Protein AF-A0A1H4EMA2-F1 (afdb_monomer)

Foldseek 3Di:
DDPPPDPDDDDADDLVVVCVVCVVVVFAFDDWDQDPVGDIRTDTDPPPPCVVVVVVVVVVVVVVVVVD

Mean predicted aligned error: 14.28 Å

pLDDT: mean 76.42, std 14.05, range [43.69, 91.31]

Sequence (68 aa):
MSTRSARTAFRQADVKRALMPALALGLTVSRYVISPEGEIIVCTEETSDGGSDAALAKWVRANARRKA

Secondary structure (DSSP, 8-state):
------------S-HHHHHHHHHHTT-EEEEEEE-TTS-EEEEEE----THHHHHHHHHHHHHHTT--

Radius of gyration: 23.91 Å; Cα contacts (8 Å, |Δi|>4): 45; chains: 1; bounding box: 51×16×75 Å

Solvent-accessible surface area (backbone atoms only — not comparable to full-atom values): 4518 Å² total; per-residue (Å²): 137,83,84,79,78,76,83,75,81,83,84,70,82,56,65,68,67,68,45,45,62,47,53,74,68,71,44,49,73,76,50,72,48,74,46,98,87,71,46,79,46,75,43,64,47,80,76,74,70,56,58,62,62,49,51,50,56,49,49,52,58,58,52,57,67,73,76,110

Organism: NCBI:txid89524

Nearest PDB structures (foldseek):
  1v25-assembly1_B  TM=3.613E-01  e=2.128E+00  Thermus thermophilus
  1hbx-assembly1_A  TM=2.485E-01  e=1.154E+00  Homo sapiens
  1ult-assembly1_B  TM=3.529E-01  e=3.200E+00  Thermus thermophilus
  8jm9-assembly1_A  TM=3.243E-01  e=5.150E+00  Drosophila melanogaster
  6wc2-assembly2_C  TM=2.684E-01  e=7.234E+00  Homo sapiens

Structure (mmCIF, N/CA/C/O backbone):
data_AF-A0A1H4EMA2-F1
#
_entry.id   AF-A0A1H4EMA2-F1
#
loop_
_atom_site.group_PDB
_atom_site.id
_atom_site.type_symbol
_atom_site.label_atom_id
_atom_site.label_alt_id
_atom_site.label_comp_id
_atom_site.label_asym_id
_atom_site.label_entity_id
_atom_site.label_seq_id
_atom_site.pdbx_PDB_ins_code
_atom_site.Cartn_x
_atom_site.Cartn_y
_atom_site.Cartn_z
_atom_site.occupancy
_atom_site.B_iso_or_equiv
_atom_site.auth_seq_id
_atom_site.auth_comp_id
_atom_site.auth_asym_id
_atom_site.auth_atom_id
_atom_site.pdbx_PDB_model_num
ATOM 1 N N . MET A 1 1 ? -12.213 -1.856 43.386 1.00 43.69 1 MET A N 1
ATOM 2 C CA . MET A 1 1 ? -12.796 -1.641 42.041 1.00 43.69 1 MET A CA 1
ATOM 3 C C . MET A 1 1 ? -11.759 -2.034 41.004 1.00 43.69 1 MET A C 1
ATOM 5 O O . MET A 1 1 ? -10.720 -1.397 40.940 1.00 43.69 1 MET A O 1
ATOM 9 N N . SER A 1 2 ? -11.980 -3.134 40.283 1.00 48.16 2 SER A N 1
ATOM 10 C CA . SER A 1 2 ? -11.041 -3.650 39.279 1.00 48.16 2 SER A CA 1
ATOM 11 C C . SER A 1 2 ? -11.518 -3.198 37.897 1.00 48.16 2 SER A C 1
ATOM 13 O O . SER A 1 2 ? -12.570 -3.636 37.434 1.00 48.16 2 SER A O 1
ATOM 15 N N . THR A 1 3 ? -10.803 -2.268 37.266 1.00 55.69 3 THR A N 1
ATOM 16 C CA . THR A 1 3 ? -11.100 -1.808 35.906 1.00 55.69 3 THR A CA 1
ATOM 17 C C . THR A 1 3 ? -10.604 -2.859 34.915 1.00 55.69 3 THR A C 1
ATOM 19 O O . THR A 1 3 ? -9.455 -2.849 34.476 1.00 55.69 3 THR A O 1
ATOM 22 N N . ARG A 1 4 ? -11.476 -3.809 34.551 1.00 56.22 4 ARG A N 1
ATOM 23 C CA . ARG A 1 4 ? -11.258 -4.647 33.363 1.00 56.22 4 ARG A CA 1
ATOM 24 C C . ARG A 1 4 ? -11.216 -3.715 32.152 1.00 56.22 4 ARG A C 1
ATOM 26 O O . ARG A 1 4 ? -12.256 -3.309 31.648 1.00 56.22 4 ARG A O 1
ATOM 33 N N . SER A 1 5 ? -10.012 -3.354 31.714 1.00 57.84 5 SER A N 1
ATOM 34 C CA . SER A 1 5 ? -9.800 -2.697 30.429 1.00 57.84 5 SER A CA 1
ATOM 35 C C . SER A 1 5 ? -10.271 -3.661 29.341 1.00 57.84 5 SER A C 1
ATOM 37 O O . SER A 1 5 ? -9.615 -4.664 29.049 1.00 57.84 5 SER A O 1
ATOM 39 N N . ALA A 1 6 ? -11.474 -3.426 28.817 1.00 59.59 6 ALA A N 1
ATOM 40 C CA . ALA A 1 6 ? -11.978 -4.148 27.666 1.00 59.59 6 ALA A CA 1
ATOM 41 C C . ALA A 1 6 ? -11.081 -3.777 26.479 1.00 59.59 6 ALA A C 1
ATOM 43 O O . ALA A 1 6 ? -11.098 -2.640 26.013 1.00 59.59 6 ALA A O 1
ATOM 44 N N . ARG A 1 7 ? -10.245 -4.717 26.020 1.00 59.06 7 ARG A N 1
ATOM 45 C CA . ARG A 1 7 ? -9.478 -4.547 24.780 1.00 59.06 7 ARG A CA 1
ATOM 46 C C . ARG A 1 7 ? -10.462 -4.493 23.612 1.00 59.06 7 ARG A C 1
ATOM 48 O O . ARG A 1 7 ? -10.841 -5.530 23.075 1.00 59.06 7 ARG A O 1
ATOM 55 N N . THR A 1 8 ? -10.885 -3.296 23.227 1.00 57.19 8 THR A N 1
ATOM 56 C CA . THR A 1 8 ? -11.667 -3.080 22.008 1.00 57.19 8 THR A CA 1
ATOM 57 C C . THR A 1 8 ? -10.723 -3.168 20.814 1.00 57.19 8 THR A C 1
ATOM 59 O O . THR A 1 8 ? -9.825 -2.344 20.662 1.00 57.19 8 THR A O 1
ATOM 62 N N . ALA A 1 9 ? -10.892 -4.191 19.976 1.00 60.78 9 ALA A N 1
ATOM 63 C CA . ALA A 1 9 ? -10.133 -4.309 18.739 1.00 60.78 9 ALA A CA 1
ATOM 64 C C . ALA A 1 9 ? -10.704 -3.333 17.701 1.00 60.78 9 ALA A C 1
ATOM 66 O O . ALA A 1 9 ? -11.826 -3.510 17.228 1.00 60.78 9 ALA A O 1
ATOM 67 N N . PHE A 1 10 ? -9.936 -2.306 17.350 1.00 62.81 10 PHE A N 1
ATOM 68 C CA . PHE A 1 10 ? -10.284 -1.388 16.272 1.00 62.81 10 PHE A CA 1
ATOM 69 C C . PHE A 1 10 ? -9.961 -2.048 14.922 1.00 62.81 10 PHE A C 1
ATOM 71 O O . PHE A 1 10 ? -8.812 -2.399 14.659 1.00 62.81 10 PHE A O 1
ATOM 78 N N . ARG A 1 11 ? -10.980 -2.277 14.082 1.00 61.12 11 ARG A N 1
ATOM 79 C CA . ARG A 1 11 ? -10.828 -2.833 12.726 1.00 61.12 11 ARG A CA 1
ATOM 80 C C . ARG A 1 11 ? -10.994 -1.711 11.702 1.00 61.12 11 ARG A C 1
ATOM 82 O O . ARG A 1 11 ? -12.115 -1.366 11.346 1.00 61.12 11 ARG A O 1
ATOM 89 N N . GLN A 1 12 ? -9.878 -1.143 11.257 1.00 61.56 12 GLN A N 1
ATOM 90 C CA . GLN A 1 12 ? -9.823 -0.164 10.166 1.00 61.56 12 GLN A CA 1
ATOM 91 C C . GLN A 1 12 ? -9.728 -0.885 8.809 1.00 61.56 12 GLN A C 1
ATOM 93 O O . GLN A 1 12 ? -9.529 -2.102 8.778 1.00 61.56 12 GLN A O 1
ATOM 98 N N . ALA A 1 13 ? -9.906 -0.157 7.699 1.00 62.88 13 ALA A N 1
ATOM 99 C CA . ALA A 1 13 ? -9.829 -0.698 6.341 1.00 62.88 13 ALA A CA 1
ATOM 100 C C . ALA A 1 13 ? -8.631 -1.649 6.178 1.00 62.88 13 ALA A C 1
ATOM 102 O O . ALA A 1 13 ? -7.535 -1.375 6.656 1.00 62.88 13 ALA A O 1
ATOM 103 N N . ASP A 1 14 ? -8.872 -2.798 5.549 1.00 79.62 14 ASP A N 1
ATOM 104 C CA . ASP A 1 14 ? -7.895 -3.879 5.466 1.00 79.62 14 ASP A CA 1
ATOM 105 C C . ASP A 1 14 ? -6.595 -3.355 4.839 1.00 79.62 14 ASP A C 1
ATOM 107 O O . ASP A 1 14 ? -6.583 -2.973 3.667 1.00 79.62 14 ASP A O 1
ATOM 111 N N . VAL A 1 15 ? -5.504 -3.324 5.613 1.00 83.75 15 VAL A N 1
ATOM 112 C CA . VAL A 1 15 ? -4.162 -2.933 5.143 1.00 83.75 15 VAL A CA 1
ATOM 113 C C . VAL A 1 15 ? -3.826 -3.679 3.851 1.00 83.75 15 VAL A C 1
ATOM 115 O O . VAL A 1 15 ? -3.245 -3.108 2.931 1.00 83.75 15 VAL A O 1
ATOM 118 N N . LYS A 1 16 ? -4.303 -4.923 3.712 1.00 84.69 16 LYS A N 1
ATOM 119 C CA . LYS A 1 16 ? -4.199 -5.705 2.480 1.00 84.69 16 LYS A CA 1
ATOM 120 C C . LYS A 1 16 ? -4.805 -4.992 1.269 1.00 84.69 16 LYS A C 1
ATOM 122 O O . LYS A 1 16 ? -4.177 -4.958 0.216 1.00 84.69 16 LYS A O 1
ATOM 127 N N . ARG A 1 17 ? -5.999 -4.405 1.401 1.00 86.69 17 ARG A N 1
ATOM 128 C CA . ARG A 1 17 ? -6.657 -3.653 0.320 1.00 86.69 17 ARG A CA 1
ATOM 129 C C . ARG A 1 17 ? -5.906 -2.369 -0.017 1.00 86.69 17 ARG A C 1
ATOM 131 O O . ARG A 1 17 ? -5.844 -2.029 -1.192 1.00 86.69 17 ARG A O 1
ATOM 138 N N . ALA A 1 18 ? -5.326 -1.691 0.973 1.00 85.62 18 ALA A N 1
ATOM 139 C CA . ALA A 1 18 ? -4.505 -0.502 0.736 1.00 85.62 18 ALA A CA 1
ATOM 140 C C . ALA A 1 18 ? -3.191 -0.836 0.003 1.00 85.62 18 ALA A C 1
ATOM 142 O O . ALA A 1 18 ? -2.734 -0.056 -0.825 1.00 85.62 18 ALA A O 1
ATOM 143 N N . LEU A 1 19 ? -2.610 -2.014 0.258 1.00 89.62 19 LEU A N 1
ATOM 144 C CA . LEU A 1 19 ? -1.381 -2.486 -0.391 1.00 89.62 19 LEU A CA 1
ATOM 145 C C . LEU A 1 19 ? -1.591 -2.962 -1.838 1.00 89.62 19 LEU A C 1
ATOM 147 O O . LEU A 1 19 ? -0.669 -2.876 -2.648 1.00 89.62 19 LEU A O 1
ATOM 151 N N . MET A 1 20 ? -2.783 -3.469 -2.17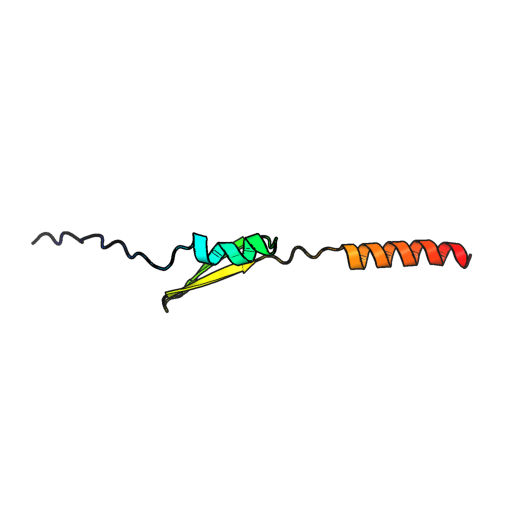4 1.00 90.56 20 MET A N 1
ATOM 152 C CA . MET A 1 20 ? -3.065 -4.078 -3.482 1.00 90.56 20 MET A CA 1
ATOM 153 C C . MET A 1 20 ? -2.683 -3.205 -4.691 1.00 90.56 20 MET A C 1
ATOM 155 O O . MET A 1 20 ? -2.040 -3.742 -5.590 1.00 90.56 20 MET A O 1
ATOM 159 N N . PRO A 1 21 ? -3.023 -1.901 -4.756 1.00 89.25 21 PRO A N 1
ATOM 160 C CA . PRO A 1 21 ? -2.665 -1.067 -5.901 1.00 89.25 21 PRO A CA 1
ATOM 161 C C . PRO A 1 21 ? -1.152 -0.913 -6.077 1.00 89.25 21 PRO A C 1
ATOM 163 O O . PRO A 1 21 ? -0.660 -1.035 -7.192 1.00 89.25 21 PRO A O 1
ATOM 166 N N . ALA A 1 22 ? -0.407 -0.70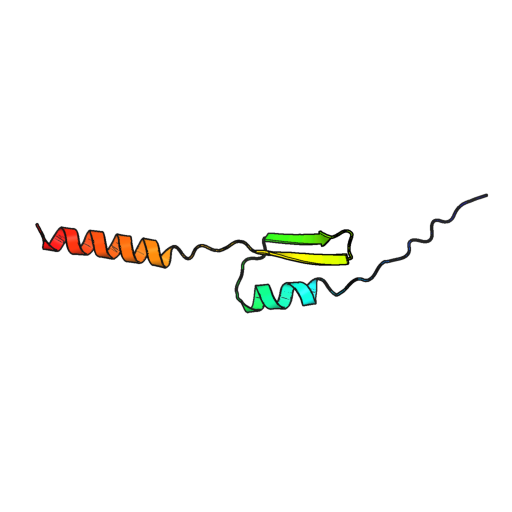7 -4.986 1.00 87.81 22 ALA A N 1
ATOM 167 C CA . ALA A 1 22 ? 1.048 -0.559 -5.038 1.00 87.81 22 ALA A CA 1
ATOM 168 C C . ALA A 1 22 ? 1.718 -1.831 -5.579 1.00 87.81 22 ALA A C 1
ATOM 170 O O . ALA A 1 22 ? 2.565 -1.761 -6.467 1.00 87.81 22 ALA A O 1
ATOM 171 N N . LEU A 1 23 ? 1.270 -2.999 -5.110 1.00 87.94 23 LEU A N 1
ATOM 172 C CA . LEU A 1 23 ? 1.764 -4.291 -5.588 1.00 87.94 23 LEU A CA 1
ATOM 173 C C . LEU A 1 23 ? 1.357 -4.572 -7.041 1.00 87.94 23 LEU A C 1
ATOM 175 O O . LEU A 1 23 ? 2.158 -5.104 -7.804 1.00 87.94 23 LEU A O 1
ATOM 179 N N . ALA A 1 24 ? 0.138 -4.200 -7.445 1.00 88.75 24 ALA A N 1
ATOM 180 C CA . ALA A 1 24 ? -0.326 -4.345 -8.827 1.00 88.75 24 ALA A CA 1
ATOM 181 C C . ALA A 1 24 ? 0.473 -3.476 -9.811 1.00 88.75 24 ALA A C 1
ATOM 183 O O . ALA A 1 24 ? 0.631 -3.847 -10.971 1.00 88.75 24 ALA A O 1
ATOM 184 N N . LEU A 1 25 ? 1.000 -2.345 -9.339 1.00 86.12 25 LEU A N 1
ATOM 185 C CA . LEU A 1 25 ? 1.898 -1.467 -10.087 1.00 86.12 25 LEU A CA 1
ATOM 186 C C . LEU A 1 25 ? 3.368 -1.923 -10.040 1.00 86.12 25 LEU A C 1
ATOM 188 O O . LEU A 1 25 ? 4.225 -1.242 -10.591 1.00 86.12 25 LEU A O 1
ATOM 192 N N . GLY A 1 26 ? 3.673 -3.050 -9.385 1.00 86.31 26 GLY A N 1
ATOM 193 C CA . GLY A 1 26 ? 5.038 -3.563 -9.251 1.00 86.31 26 GLY A CA 1
ATOM 194 C C . GLY A 1 26 ? 5.937 -2.714 -8.350 1.00 86.31 26 GLY A C 1
ATOM 195 O O . GLY A 1 26 ? 7.155 -2.858 -8.398 1.00 86.31 26 GLY A O 1
ATOM 196 N N . LEU A 1 27 ? 5.359 -1.827 -7.535 1.00 86.56 27 LEU A N 1
ATOM 197 C CA . LEU A 1 27 ? 6.124 -0.967 -6.644 1.00 86.56 27 LEU A CA 1
ATOM 198 C C . LEU A 1 27 ? 6.625 -1.759 -5.437 1.00 86.56 27 LEU A C 1
ATOM 200 O O . LEU A 1 27 ? 5.888 -2.530 -4.815 1.00 86.56 27 LEU A O 1
ATOM 204 N N . THR A 1 28 ? 7.871 -1.500 -5.053 1.00 89.75 28 THR A N 1
ATOM 205 C CA . THR A 1 28 ? 8.453 -2.064 -3.838 1.00 89.75 28 THR A CA 1
ATOM 206 C C . THR A 1 28 ? 7.898 -1.314 -2.631 1.00 89.75 28 THR A C 1
ATOM 208 O O . THR A 1 28 ? 8.223 -0.152 -2.401 1.00 89.75 28 THR A O 1
ATOM 211 N N . VAL A 1 29 ? 7.029 -1.957 -1.851 1.00 90.50 29 VAL A N 1
ATOM 212 C CA . VAL A 1 29 ? 6.499 -1.374 -0.610 1.00 90.50 29 VAL A CA 1
ATOM 213 C C . VAL A 1 29 ? 7.552 -1.481 0.492 1.00 90.50 29 VAL A C 1
ATOM 215 O O . VAL A 1 29 ? 7.976 -2.585 0.825 1.00 90.50 29 VAL A O 1
ATOM 218 N N . SER A 1 30 ? 7.924 -0.355 1.101 1.00 91.25 30 SER A N 1
ATOM 219 C CA . SER A 1 30 ? 8.917 -0.315 2.185 1.00 91.25 30 SER A CA 1
ATOM 220 C C . SER A 1 30 ? 8.286 -0.265 3.574 1.00 91.25 30 SER A C 1
ATOM 222 O O . SER A 1 30 ? 8.784 -0.887 4.512 1.00 91.25 30 SER A O 1
ATOM 224 N N . ARG A 1 31 ? 7.166 0.453 3.727 1.00 90.62 31 ARG A N 1
ATOM 225 C CA . ARG A 1 31 ? 6.393 0.523 4.978 1.00 90.62 31 ARG A CA 1
ATOM 226 C C . ARG A 1 31 ? 4.968 1.013 4.736 1.00 90.62 31 ARG A C 1
ATOM 228 O O . ARG A 1 31 ? 4.656 1.545 3.675 1.00 90.62 31 ARG A O 1
ATOM 235 N N . TYR A 1 32 ? 4.123 0.910 5.755 1.00 90.00 32 TYR A N 1
ATOM 236 C CA . TYR A 1 32 ? 2.835 1.598 5.808 1.00 90.00 32 TYR A CA 1
ATOM 237 C C . TYR A 1 32 ? 2.680 2.332 7.141 1.00 90.00 32 TYR A C 1
ATOM 239 O O . TYR A 1 32 ? 3.259 1.929 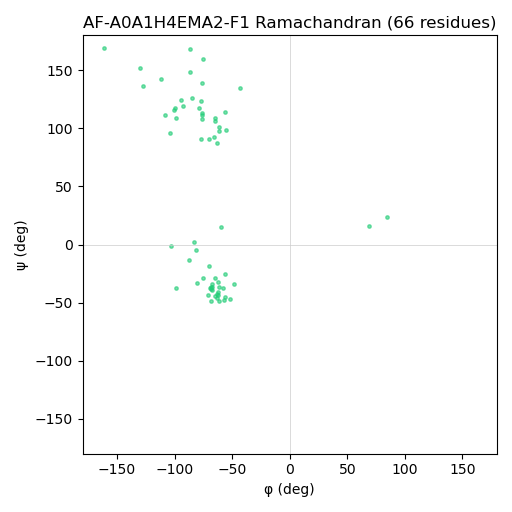8.152 1.00 90.00 32 TYR A O 1
ATOM 247 N N 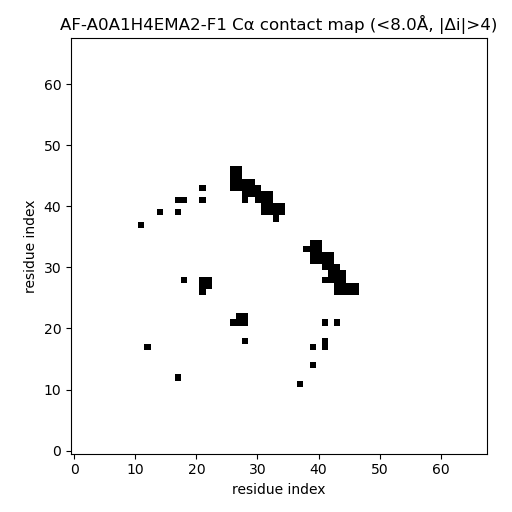. VAL A 1 33 ? 1.913 3.417 7.134 1.00 90.94 33 VAL A N 1
ATOM 248 C CA . VAL A 1 33 ? 1.629 4.250 8.307 1.00 90.94 33 VAL A CA 1
ATOM 249 C C . VAL A 1 33 ? 0.121 4.408 8.433 1.00 90.94 33 VAL A C 1
ATOM 251 O O . VAL A 1 33 ? -0.559 4.635 7.435 1.00 90.94 33 VAL A O 1
ATOM 254 N N . ILE A 1 34 ? -0.397 4.283 9.654 1.00 89.19 34 ILE A N 1
ATOM 255 C CA . ILE A 1 34 ? -1.783 4.631 9.970 1.00 89.19 34 ILE A CA 1
ATOM 256 C C . ILE A 1 34 ? -1.766 6.013 10.619 1.00 89.19 34 ILE A C 1
ATOM 258 O O . ILE A 1 34 ? -1.126 6.183 11.659 1.00 89.19 34 ILE A O 1
ATOM 262 N N . SER A 1 35 ? -2.409 6.995 9.990 1.00 87.44 35 SER A N 1
ATOM 263 C CA . SER A 1 35 ? -2.44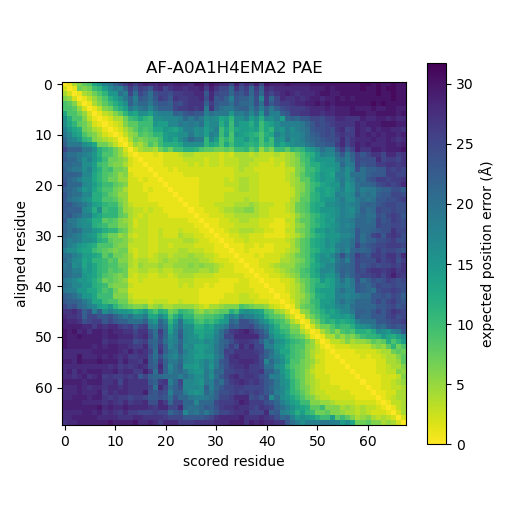9 8.361 10.517 1.00 87.44 35 SER A CA 1
ATOM 264 C C . SER A 1 35 ? -3.427 8.477 11.701 1.00 87.44 35 SER A C 1
ATOM 266 O O . SER A 1 35 ? -4.330 7.642 11.836 1.00 87.44 35 SER A O 1
ATOM 268 N N . PRO A 1 36 ? -3.294 9.506 12.558 1.00 85.94 36 PRO A N 1
ATOM 269 C CA . PRO A 1 36 ? -4.268 9.798 13.615 1.00 85.94 36 PRO A CA 1
ATOM 270 C C . PRO A 1 36 ? -5.704 10.004 13.103 1.00 85.94 36 PRO A C 1
ATOM 272 O O . PRO A 1 36 ? -6.662 9.758 13.833 1.00 85.94 36 PRO A O 1
ATOM 275 N N . GLU A 1 37 ? -5.854 10.416 11.845 1.00 85.56 37 GLU A N 1
ATOM 276 C CA . GLU A 1 37 ? -7.129 10.635 11.152 1.00 85.56 37 GLU A CA 1
ATOM 277 C C . GLU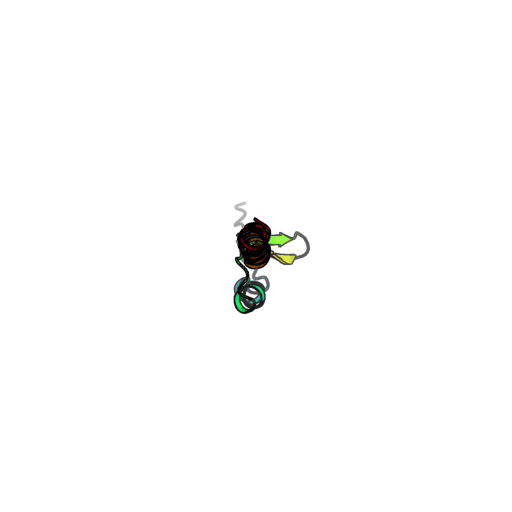 A 1 37 ? -7.738 9.332 10.606 1.00 85.56 37 GLU A C 1
ATOM 279 O O . GLU A 1 37 ? -8.860 9.331 10.101 1.00 85.56 37 GLU A O 1
ATOM 284 N N . GLY A 1 38 ? -7.027 8.205 10.718 1.00 81.69 38 GLY A N 1
ATOM 285 C CA . GLY A 1 38 ? -7.491 6.912 10.224 1.00 81.69 38 GLY A CA 1
ATOM 286 C C . GLY A 1 38 ? -7.208 6.683 8.736 1.00 81.69 38 GLY A C 1
ATOM 287 O O . GLY A 1 38 ? -7.862 5.846 8.104 1.00 81.69 38 GLY A O 1
ATOM 288 N N . GLU A 1 39 ? -6.222 7.370 8.165 1.00 86.50 39 GLU A N 1
ATOM 289 C CA . GLU A 1 39 ? -5.748 7.094 6.809 1.00 86.50 39 GLU A CA 1
ATOM 290 C C . GLU A 1 39 ? -4.680 5.997 6.816 1.00 86.50 39 GLU A C 1
ATOM 292 O O . GLU A 1 39 ? -3.918 5.858 7.773 1.00 86.50 39 GLU A O 1
ATOM 297 N N . ILE A 1 40 ? -4.613 5.208 5.739 1.00 89.06 40 ILE A N 1
ATOM 298 C CA . ILE A 1 40 ? -3.543 4.228 5.524 1.00 89.06 40 ILE A CA 1
ATOM 299 C C . 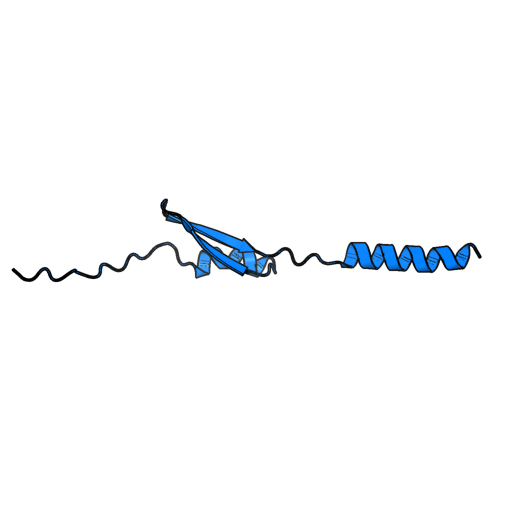ILE A 1 40 ? -2.650 4.752 4.409 1.00 89.06 40 ILE A C 1
ATOM 301 O O . ILE A 1 40 ? -3.052 4.793 3.247 1.00 89.06 40 ILE A O 1
ATOM 305 N N . ILE A 1 41 ? -1.429 5.124 4.772 1.00 90.75 41 ILE A N 1
ATOM 306 C CA . ILE A 1 41 ? -0.421 5.648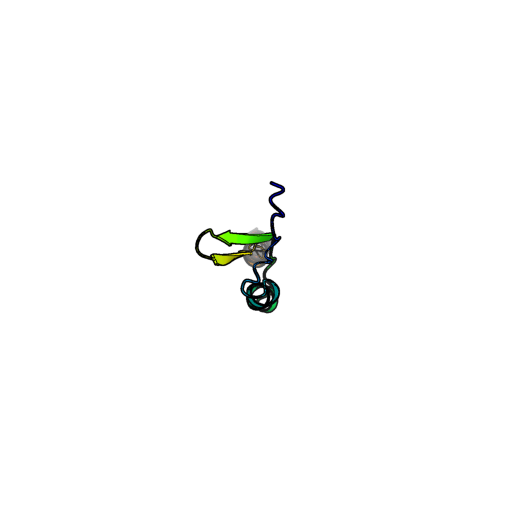 3.857 1.00 90.75 41 ILE A CA 1
ATOM 307 C C . ILE A 1 41 ? 0.545 4.512 3.531 1.00 90.75 41 ILE A C 1
ATOM 309 O O . ILE A 1 41 ? 1.250 4.020 4.413 1.00 90.75 41 ILE A O 1
ATOM 313 N N . VAL A 1 42 ? 0.587 4.088 2.269 1.00 91.25 42 VAL A N 1
ATOM 314 C CA . VAL A 1 42 ? 1.550 3.093 1.778 1.00 91.25 42 VAL A CA 1
ATOM 315 C C . VAL A 1 42 ? 2.771 3.827 1.237 1.00 91.25 42 VAL A C 1
ATOM 317 O O . VAL A 1 42 ? 2.658 4.624 0.310 1.00 91.25 42 VAL A O 1
ATOM 320 N N . CYS A 1 43 ? 3.941 3.572 1.818 1.00 91.00 43 CYS A N 1
ATOM 321 C CA . CYS A 1 43 ? 5.205 4.115 1.339 1.00 91.00 43 CYS A CA 1
ATOM 322 C C . CYS A 1 43 ? 5.865 3.105 0.398 1.00 91.00 43 CYS A C 1
ATOM 324 O O . CYS A 1 43 ? 6.112 1.957 0.778 1.00 91.00 43 CYS A O 1
ATOM 326 N N . THR A 1 44 ? 6.171 3.546 -0.817 1.00 91.31 44 THR A N 1
ATOM 327 C CA . THR A 1 44 ? 6.878 2.753 -1.822 1.00 91.31 44 THR A CA 1
ATOM 328 C C . THR A 1 44 ? 8.260 3.332 -2.070 1.00 91.31 44 THR A C 1
ATOM 330 O O . THR A 1 44 ? 8.434 4.550 -2.087 1.00 91.31 44 THR A O 1
ATOM 333 N N . GLU A 1 45 ? 9.236 2.462 -2.274 1.00 86.69 45 GLU A N 1
ATOM 334 C CA . GLU A 1 45 ? 10.536 2.837 -2.807 1.00 86.69 45 GLU A CA 1
ATOM 335 C C . GLU A 1 45 ? 10.448 2.845 -4.327 1.00 86.69 45 GLU A C 1
ATOM 337 O O . GLU A 1 45 ? 10.037 1.863 -4.953 1.00 86.69 45 GLU A O 1
ATOM 342 N N . GLU A 1 46 ? 10.825 3.973 -4.923 1.00 69.31 46 GLU A N 1
ATOM 343 C CA . GLU A 1 46 ? 11.087 4.023 -6.349 1.00 69.31 46 GLU A CA 1
ATOM 344 C C . GLU A 1 46 ? 12.294 3.122 -6.589 1.00 69.31 46 GLU A C 1
ATOM 346 O O . GLU A 1 46 ? 13.428 3.437 -6.217 1.00 69.31 46 GLU A O 1
ATOM 351 N N . THR A 1 47 ? 12.043 1.949 -7.165 1.00 62.50 47 THR A N 1
ATOM 352 C CA . THR A 1 47 ? 13.123 1.188 -7.776 1.00 62.50 47 THR A CA 1
ATOM 353 C C . THR A 1 47 ? 13.471 2.024 -8.991 1.00 62.50 47 THR A C 1
ATOM 355 O O . THR A 1 47 ? 12.784 1.949 -10.003 1.00 62.50 47 THR A O 1
ATOM 358 N N . SER A 1 48 ? 14.418 2.954 -8.828 1.00 56.41 48 SER A N 1
ATOM 359 C CA . SER A 1 48 ? 14.986 3.690 -9.946 1.00 56.41 48 SER A CA 1
ATOM 360 C C . SER A 1 48 ? 15.502 2.621 -10.888 1.00 56.41 48 SER A C 1
ATOM 362 O O . SER A 1 48 ? 16.551 2.014 -10.654 1.00 56.41 48 SER A O 1
ATOM 364 N N . ASP A 1 49 ? 14.699 2.316 -11.902 1.00 57.62 49 ASP A N 1
ATOM 365 C CA . ASP A 1 49 ? 15.125 1.541 -13.038 1.00 57.62 49 ASP A CA 1
ATOM 366 C C . ASP A 1 49 ? 16.205 2.394 -13.691 1.00 57.62 49 ASP A C 1
ATOM 368 O O . ASP A 1 49 ? 15.970 3.174 -14.617 1.00 57.62 49 ASP A O 1
ATOM 372 N N . GLY A 1 50 ? 17.438 2.213 -13.216 1.00 54.34 50 GLY A N 1
ATOM 373 C CA . GLY A 1 50 ? 18.660 2.758 -13.789 1.00 54.34 50 GLY A CA 1
ATOM 374 C C . GLY A 1 50 ? 18.893 2.291 -15.229 1.00 54.34 50 GLY A C 1
ATOM 375 O O . GLY A 1 50 ? 19.996 2.431 -15.740 1.00 54.34 50 GLY A O 1
ATOM 376 N N . GLY A 1 51 ? 17.882 1.734 -15.903 1.00 57.50 51 GLY A N 1
ATOM 377 C CA . GLY A 1 51 ? 17.868 1.407 -17.317 1.00 57.50 51 GLY A CA 1
ATOM 378 C C . GLY A 1 51 ? 18.038 2.638 -18.202 1.00 57.50 51 GLY A C 1
ATOM 379 O O . GLY A 1 51 ? 18.757 2.545 -19.193 1.00 57.50 51 GLY A O 1
ATOM 380 N N . SER A 1 52 ? 17.479 3.795 -17.833 1.00 62.38 52 SER A N 1
ATOM 381 C CA . SER A 1 52 ? 17.645 5.038 -18.606 1.00 62.38 52 SER A CA 1
ATOM 382 C C . SER A 1 52 ? 19.088 5.552 -18.546 1.00 62.38 52 SER A C 1
ATOM 384 O O . SER A 1 52 ? 19.715 5.779 -19.585 1.00 62.38 52 SER A O 1
ATOM 386 N N . ASP A 1 53 ? 19.661 5.620 -17.343 1.00 70.19 53 ASP A N 1
ATOM 387 C CA . ASP A 1 53 ? 21.049 6.046 -17.135 1.00 70.19 53 ASP A CA 1
ATOM 388 C C . ASP A 1 53 ? 22.052 5.012 -17.666 1.00 70.19 53 ASP A C 1
ATOM 390 O O . ASP A 1 53 ? 23.062 5.371 -18.279 1.00 70.19 53 ASP A O 1
ATOM 394 N N . ALA A 1 54 ? 21.763 3.714 -17.528 1.00 70.44 54 ALA A N 1
ATOM 395 C CA . ALA A 1 54 ? 22.584 2.646 -18.091 1.00 70.44 54 ALA A CA 1
ATOM 396 C C . ALA A 1 54 ? 22.542 2.627 -19.628 1.00 70.44 54 ALA A C 1
ATOM 398 O O . ALA A 1 54 ? 23.580 2.407 -20.267 1.00 70.44 54 ALA A O 1
ATOM 399 N N . ALA A 1 55 ? 21.378 2.882 -20.238 1.00 75.94 55 ALA A N 1
ATOM 400 C CA . ALA A 1 55 ? 21.231 3.001 -21.687 1.00 75.94 55 ALA A CA 1
ATOM 401 C C . ALA A 1 55 ? 22.001 4.215 -22.222 1.00 75.94 55 ALA A C 1
ATOM 403 O O . ALA A 1 55 ? 22.756 4.079 -23.193 1.00 75.94 55 ALA A O 1
ATOM 404 N N . LEU A 1 56 ? 21.898 5.362 -21.544 1.00 80.31 56 LEU A N 1
ATOM 405 C CA . LEU A 1 56 ? 22.661 6.562 -21.879 1.00 80.31 56 LEU A CA 1
ATOM 406 C C . LEU A 1 56 ? 24.173 6.311 -21.749 1.00 80.31 56 LEU A C 1
ATOM 408 O O . LEU A 1 56 ? 24.927 6.553 -22.694 1.00 80.31 56 LEU A O 1
ATOM 412 N N . ALA A 1 57 ? 24.625 5.722 -20.639 1.00 83.25 57 ALA A N 1
ATOM 413 C CA . ALA A 1 57 ? 26.033 5.388 -20.416 1.00 83.25 57 ALA A CA 1
ATOM 414 C C . ALA A 1 57 ? 26.582 4.374 -21.439 1.00 83.25 57 ALA A C 1
ATOM 416 O O . ALA A 1 57 ? 27.770 4.401 -21.782 1.00 83.25 57 ALA A O 1
ATOM 417 N N . LYS A 1 58 ? 25.749 3.449 -21.935 1.00 84.56 58 LYS A N 1
ATOM 418 C CA . LYS A 1 58 ? 26.124 2.511 -23.005 1.00 84.56 58 LYS A CA 1
ATOM 419 C C . LYS A 1 58 ? 26.255 3.226 -24.350 1.00 84.56 58 LYS A C 1
ATOM 421 O O . LYS A 1 58 ? 27.235 2.992 -25.061 1.00 84.56 58 LYS A O 1
ATOM 426 N N . TRP A 1 59 ? 25.318 4.114 -24.681 1.00 85.88 59 TRP A N 1
ATOM 427 C CA . TRP A 1 59 ? 25.358 4.897 -25.917 1.00 85.88 59 TRP A CA 1
ATOM 428 C C . TRP A 1 59 ? 26.576 5.825 -25.966 1.00 85.88 59 TRP A C 1
ATOM 430 O O . TRP A 1 59 ? 27.305 5.813 -26.958 1.00 85.88 59 TRP A O 1
ATOM 440 N N . VAL A 1 60 ? 26.865 6.549 -24.878 1.00 91.25 60 VAL A N 1
ATOM 441 C CA . VAL A 1 60 ? 28.034 7.444 -24.783 1.00 91.25 60 VAL A CA 1
ATOM 442 C C . VAL A 1 60 ? 29.331 6.675 -25.043 1.00 91.25 60 VAL A C 1
ATOM 444 O O . VAL A 1 60 ? 30.139 7.087 -25.876 1.00 91.25 60 VAL A O 1
ATOM 447 N N . ARG A 1 61 ? 29.507 5.508 -24.404 1.00 86.88 61 ARG A N 1
ATOM 448 C CA . ARG A 1 61 ? 30.685 4.646 -24.613 1.00 86.88 61 ARG A CA 1
ATOM 449 C C . ARG A 1 61 ? 30.797 4.131 -26.050 1.00 86.88 61 ARG A C 1
ATOM 451 O O . ARG A 1 61 ? 31.895 4.094 -26.602 1.00 86.88 61 ARG A O 1
ATOM 458 N N . ALA A 1 62 ? 29.679 3.740 -26.661 1.00 84.25 62 ALA A N 1
ATOM 459 C CA . ALA A 1 62 ? 29.655 3.266 -28.043 1.00 84.25 62 ALA A CA 1
ATOM 460 C C . ALA A 1 62 ? 29.969 4.386 -29.051 1.00 84.25 62 ALA A C 1
ATOM 462 O O . ALA A 1 62 ? 30.651 4.142 -30.045 1.00 84.25 62 ALA A O 1
ATOM 463 N N . ASN A 1 63 ? 29.505 5.610 -28.793 1.00 82.56 63 ASN A N 1
ATOM 464 C CA . ASN A 1 63 ? 29.692 6.740 -29.698 1.00 82.56 63 ASN A CA 1
ATOM 465 C C . ASN A 1 63 ? 31.087 7.376 -29.574 1.00 82.56 63 ASN A C 1
ATOM 467 O O . ASN A 1 63 ? 31.653 7.7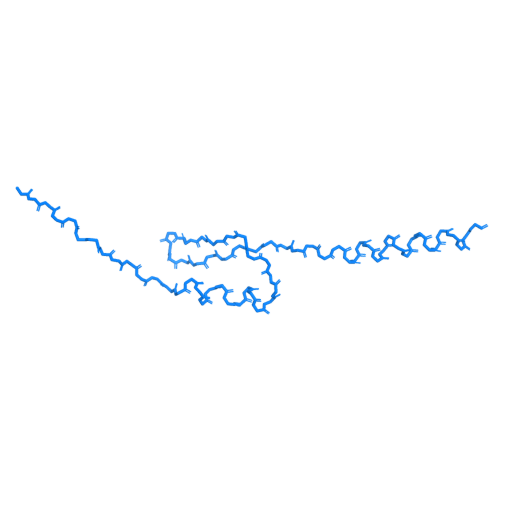99 -30.578 1.00 82.56 63 ASN A O 1
ATOM 471 N N . ALA A 1 64 ? 31.681 7.379 -28.376 1.00 78.00 64 ALA A N 1
ATOM 472 C CA . ALA A 1 64 ? 33.062 7.821 -28.168 1.00 78.00 64 ALA A CA 1
ATOM 473 C C . ALA A 1 64 ? 34.064 7.011 -29.012 1.00 78.00 64 ALA A C 1
ATOM 475 O O . ALA A 1 64 ? 34.983 7.579 -29.589 1.00 78.00 64 ALA A O 1
ATOM 476 N N . ARG A 1 65 ? 33.836 5.698 -29.164 1.00 67.00 65 ARG A N 1
ATOM 477 C CA . ARG A 1 65 ? 34.663 4.809 -30.001 1.00 67.00 65 ARG A CA 1
ATOM 478 C C . ARG A 1 65 ? 34.521 5.035 -31.506 1.00 67.00 65 ARG A C 1
ATOM 480 O O . ARG A 1 65 ? 35.366 4.569 -32.250 1.00 67.00 65 ARG A O 1
ATOM 487 N N . ARG A 1 66 ? 33.452 5.694 -31.961 1.00 66.06 66 ARG A N 1
ATOM 488 C CA . ARG A 1 66 ? 33.228 6.005 -33.386 1.00 66.06 66 ARG A CA 1
ATOM 489 C C . ARG A 1 66 ? 33.875 7.320 -33.823 1.00 66.06 66 ARG A C 1
ATOM 491 O O . ARG A 1 66 ? 33.910 7.595 -35.015 1.00 66.06 66 ARG A O 1
ATOM 498 N N . LYS A 1 67 ? 34.301 8.151 -32.867 1.00 56.78 67 LYS A N 1
ATOM 499 C CA . LYS A 1 67 ? 34.939 9.454 -33.110 1.00 56.78 67 LYS A CA 1
ATOM 500 C C . LYS A 1 67 ? 36.463 9.438 -32.915 1.00 56.78 67 LYS A C 1
ATOM 502 O O . LYS A 1 67 ? 37.076 10.488 -33.073 1.00 56.78 67 LYS A O 1
ATOM 507 N N . ALA A 1 68 ? 37.032 8.294 -32.537 1.00 53.56 68 ALA A N 1
ATOM 508 C CA . ALA A 1 68 ? 38.470 8.038 -32.511 1.00 53.56 68 ALA A CA 1
ATOM 509 C C . ALA A 1 68 ? 38.867 7.312 -33.799 1.00 53.56 68 ALA A C 1
ATOM 511 O O . ALA A 1 68 ? 39.976 7.589 -34.296 1.00 53.56 68 ALA A O 1
#